Protein AF-A0A7S3CME5-F1 (afdb_monomer_lite)

Structure (mmCIF, N/CA/C/O backbone):
data_AF-A0A7S3CME5-F1
#
_entry.id   AF-A0A7S3CME5-F1
#
loop_
_atom_site.group_PDB
_atom_site.id
_atom_site.type_symbol
_atom_site.label_atom_id
_atom_site.label_alt_id
_atom_site.label_comp_id
_atom_site.label_asym_id
_atom_site.label_entity_id
_atom_site.label_seq_id
_atom_site.pdbx_PDB_ins_code
_atom_site.Cartn_x
_atom_site.Cartn_y
_atom_site.Cartn_z
_atom_site.occupancy
_atom_site.B_iso_or_equiv
_atom_site.auth_seq_id
_atom_site.auth_comp_id
_atom_site.auth_asym_id
_atom_site.auth_atom_id
_atom_site.pdbx_PDB_model_num
ATOM 1 N N . MET A 1 1 ? -21.985 -1.001 -4.110 1.00 50.69 1 MET A N 1
ATOM 2 C CA . MET A 1 1 ? -21.515 -0.178 -2.974 1.00 50.69 1 MET A CA 1
ATOM 3 C C . MET A 1 1 ? -21.018 -1.131 -1.905 1.00 50.69 1 MET A C 1
ATOM 5 O O . MET A 1 1 ? -21.756 -2.053 -1.591 1.00 50.69 1 MET A O 1
ATOM 9 N N . LEU A 1 2 ? -19.791 -0.950 -1.412 1.00 53.47 2 LEU A N 1
ATOM 10 C CA . LEU A 1 2 ? -19.238 -1.748 -0.312 1.00 53.47 2 LEU A CA 1
ATOM 11 C C . LEU A 1 2 ? -20.000 -1.435 0.983 1.00 53.47 2 LEU A C 1
ATOM 13 O O . LEU A 1 2 ? -20.212 -0.262 1.314 1.00 53.47 2 LEU A O 1
ATOM 17 N N . ASN A 1 3 ? -20.430 -2.468 1.701 1.00 62.75 3 ASN A N 1
ATOM 18 C CA . ASN A 1 3 ? -21.068 -2.332 3.000 1.00 62.75 3 ASN A CA 1
ATOM 19 C C . ASN A 1 3 ? -19.985 -2.304 4.086 1.00 62.75 3 ASN A C 1
ATOM 21 O O . ASN A 1 3 ? -19.498 -3.339 4.540 1.00 62.75 3 ASN A O 1
ATOM 25 N N . ARG A 1 4 ? -19.647 -1.086 4.526 1.00 59.88 4 ARG A N 1
ATOM 26 C CA . ARG A 1 4 ? -18.566 -0.760 5.480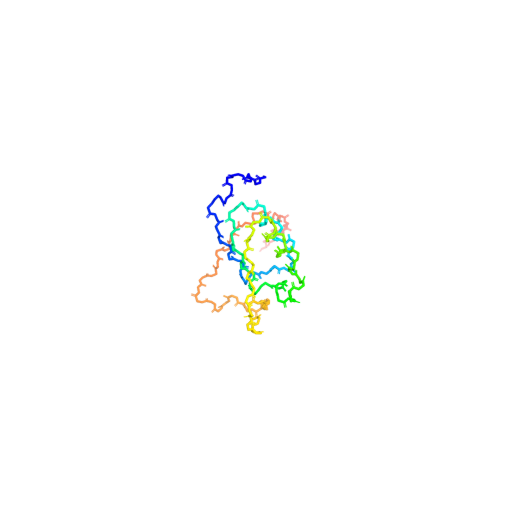 1.00 59.88 4 ARG A CA 1
ATOM 27 C C . ARG A 1 4 ? -18.571 -1.554 6.795 1.00 59.88 4 ARG A C 1
ATOM 29 O O . ARG A 1 4 ? -17.579 -1.526 7.513 1.00 59.88 4 ARG A O 1
ATOM 36 N N . ASN A 1 5 ? -19.689 -2.184 7.156 1.00 57.56 5 ASN A N 1
ATOM 37 C CA . ASN A 1 5 ? -19.837 -2.912 8.419 1.00 57.56 5 ASN A CA 1
ATOM 38 C C . ASN A 1 5 ? -19.663 -4.430 8.298 1.00 57.56 5 ASN A C 1
ATOM 40 O O . ASN A 1 5 ? -19.590 -5.091 9.329 1.00 57.56 5 ASN A O 1
ATOM 44 N N . VAL A 1 6 ? -19.638 -4.981 7.084 1.00 65.69 6 VAL A N 1
ATOM 45 C CA . VAL A 1 6 ? -19.623 -6.440 6.871 1.00 65.69 6 VAL A CA 1
ATOM 46 C C . VAL A 1 6 ? -18.461 -6.857 5.977 1.00 65.69 6 VAL A C 1
ATOM 48 O O . VAL A 1 6 ? -17.873 -7.919 6.182 1.00 65.69 6 VAL A O 1
ATOM 51 N N . ASP A 1 7 ? -18.090 -6.003 5.024 1.00 67.38 7 ASP A N 1
ATOM 52 C CA . ASP A 1 7 ? -17.022 -6.315 4.087 1.00 67.38 7 ASP A CA 1
ATOM 53 C C . ASP A 1 7 ? -15.674 -6.314 4.818 1.00 67.38 7 ASP A C 1
ATOM 55 O O . ASP A 1 7 ? -15.291 -5.335 5.460 1.00 67.38 7 ASP A O 1
ATOM 59 N N . PHE A 1 8 ? -14.963 -7.439 4.720 1.00 77.75 8 PHE A N 1
ATOM 60 C CA . PHE A 1 8 ? -13.626 -7.634 5.289 1.00 77.75 8 PHE A CA 1
ATOM 61 C C . PHE A 1 8 ? -13.552 -7.509 6.821 1.00 77.75 8 PHE A C 1
ATOM 63 O O . PHE A 1 8 ? -12.522 -7.118 7.365 1.00 77.75 8 PHE A O 1
ATOM 70 N N . ALA A 1 9 ? -14.614 -7.907 7.535 1.00 78.75 9 ALA A N 1
ATOM 71 C CA . ALA A 1 9 ? -14.696 -7.854 9.003 1.00 78.75 9 ALA A CA 1
ATOM 72 C C . ALA A 1 9 ? -13.553 -8.580 9.752 1.00 78.75 9 ALA A C 1
ATOM 74 O O . ALA A 1 9 ? -13.327 -8.335 10.932 1.00 78.75 9 ALA A O 1
ATOM 75 N N . GLN A 1 10 ? -12.846 -9.491 9.082 1.00 84.94 10 GLN A N 1
ATOM 76 C CA . GLN A 1 10 ? -11.738 -10.267 9.648 1.00 84.94 10 GLN A CA 1
ATOM 77 C C . GLN A 1 10 ? -10.394 -9.991 8.962 1.00 84.94 10 GLN A C 1
ATOM 79 O O . GLN A 1 10 ? -9.400 -10.626 9.304 1.00 84.94 10 GLN A O 1
ATOM 84 N N . LEU A 1 11 ? -10.345 -9.083 7.983 1.00 87.88 11 LEU A N 1
ATOM 85 C CA . LEU A 1 11 ? -9.116 -8.807 7.247 1.00 87.88 11 LEU A CA 1
ATOM 86 C C . LEU A 1 11 ? -8.200 -7.936 8.105 1.00 87.88 11 LEU A C 1
ATOM 88 O O . LEU A 1 11 ? -8.483 -6.759 8.301 1.00 87.88 11 LEU A O 1
ATOM 92 N N . GLN A 1 12 ? -7.125 -8.534 8.611 1.00 90.56 12 GLN A N 1
ATOM 93 C CA . GLN A 1 12 ? -6.139 -7.865 9.464 1.00 90.56 12 GLN A CA 1
ATOM 94 C C . GLN A 1 12 ? -4.891 -7.432 8.701 1.00 90.56 12 GLN A C 1
ATOM 96 O O . GLN A 1 12 ? -4.286 -6.414 9.025 1.00 90.56 12 GLN A O 1
ATOM 101 N N . GLU A 1 13 ? -4.524 -8.188 7.676 1.00 92.88 13 GLU A N 1
ATOM 102 C CA . GLU A 1 13 ? -3.320 -7.978 6.890 1.00 92.88 13 GLU A CA 1
ATOM 103 C C . GLU A 1 13 ? -3.692 -7.970 5.415 1.00 92.88 13 GLU A C 1
ATOM 105 O O . GLU A 1 13 ? -4.478 -8.803 4.951 1.00 92.88 13 GLU A O 1
ATOM 110 N N . LEU A 1 14 ? -3.141 -7.004 4.690 1.00 92.50 14 LEU A N 1
ATOM 111 C CA . LEU A 1 14 ? -3.275 -6.905 3.252 1.00 92.50 14 LEU A CA 1
ATOM 112 C C . LEU A 1 14 ? -1.884 -6.804 2.635 1.00 92.50 14 LEU A C 1
ATOM 114 O O . LEU A 1 14 ? -1.233 -5.763 2.696 1.00 92.50 14 LEU A O 1
ATOM 118 N N . ASP A 1 15 ? -1.450 -7.895 2.016 1.00 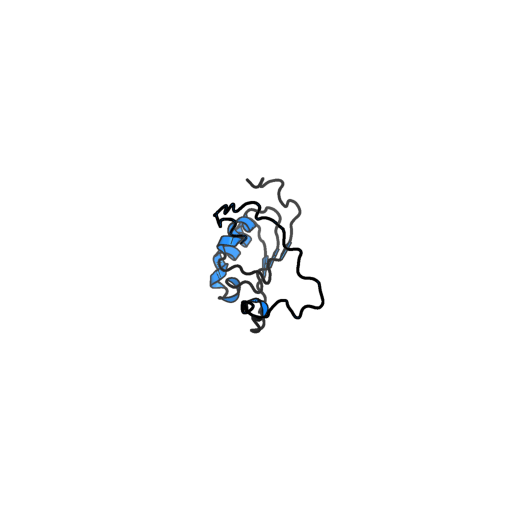94.00 15 ASP A N 1
ATOM 119 C CA . ASP A 1 15 ? -0.262 -7.891 1.179 1.00 94.00 15 ASP A CA 1
ATOM 120 C C . ASP A 1 15 ? -0.638 -7.434 -0.234 1.00 94.00 15 ASP A C 1
ATOM 122 O O . ASP A 1 15 ? -1.415 -8.082 -0.941 1.00 94.00 15 ASP A O 1
ATOM 126 N N . PHE A 1 16 ? -0.104 -6.283 -0.632 1.00 93.25 16 PHE A N 1
ATOM 127 C CA . PHE A 1 16 ? -0.292 -5.695 -1.949 1.00 93.25 16 PHE A CA 1
ATOM 128 C C . PHE A 1 16 ? 1.024 -5.581 -2.725 1.00 93.25 16 PHE A C 1
ATOM 130 O O . PHE A 1 16 ? 1.138 -4.767 -3.648 1.00 93.25 16 PHE A O 1
ATOM 137 N N . SER A 1 17 ? 2.013 -6.406 -2.385 1.00 92.81 17 SER A N 1
ATOM 138 C CA . SER A 1 17 ? 3.355 -6.363 -2.960 1.00 92.81 17 SER A CA 1
ATOM 139 C C . SER A 1 17 ? 3.407 -6.768 -4.437 1.00 92.81 17 SER A C 1
ATOM 141 O O . SER A 1 17 ? 2.590 -7.551 -4.917 1.00 92.81 17 SER A O 1
ATOM 143 N N . TYR A 1 18 ? 4.404 -6.251 -5.161 1.00 91.81 18 TYR A N 1
ATOM 144 C CA . TYR A 1 18 ? 4.733 -6.589 -6.553 1.00 91.81 18 TYR A CA 1
ATOM 145 C C . TYR A 1 18 ? 3.558 -6.469 -7.537 1.00 91.81 18 TYR A C 1
ATOM 147 O O . TYR A 1 18 ? 3.514 -7.145 -8.569 1.00 91.81 18 TYR A O 1
ATOM 155 N N . ASN A 1 19 ? 2.619 -5.569 -7.244 1.00 90.38 19 ASN A N 1
ATOM 156 C CA . ASN A 1 19 ? 1.573 -5.180 -8.176 1.00 90.38 19 ASN A CA 1
ATOM 157 C C . ASN A 1 19 ? 2.062 -4.059 -9.113 1.00 90.38 19 ASN A C 1
ATOM 159 O O . ASN A 1 19 ? 3.122 -3.459 -8.937 1.00 90.38 19 ASN A O 1
ATOM 163 N N . ILE A 1 20 ? 1.283 -3.778 -10.160 1.00 89.06 20 ILE A N 1
ATOM 164 C CA . ILE A 1 20 ? 1.602 -2.746 -11.163 1.00 89.06 20 ILE A CA 1
ATOM 165 C C . ILE A 1 20 ? 0.813 -1.467 -10.856 1.00 89.06 20 ILE A C 1
ATOM 167 O O . ILE A 1 20 ? 0.137 -0.900 -11.717 1.00 89.06 20 ILE A O 1
ATOM 171 N N . VAL A 1 21 ? 0.852 -1.030 -9.598 1.00 91.06 21 VAL A N 1
ATOM 172 C CA . VAL A 1 21 ? 0.139 0.172 -9.153 1.00 91.06 21 VAL A CA 1
ATOM 173 C C . VAL A 1 21 ? 1.038 1.389 -9.322 1.00 91.06 21 VAL A C 1
ATOM 175 O O . VAL A 1 21 ? 2.159 1.431 -8.820 1.00 91.06 21 VAL A O 1
ATOM 178 N N . GLN A 1 22 ? 0.554 2.374 -10.072 1.00 90.06 22 GLN A N 1
ATOM 179 C CA . GLN A 1 22 ? 1.326 3.572 -10.416 1.00 90.06 22 GLN A CA 1
ATOM 180 C C . GLN A 1 22 ? 1.083 4.739 -9.458 1.00 90.06 22 GLN A C 1
ATOM 182 O O . GLN A 1 22 ? 1.941 5.607 -9.345 1.00 90.06 22 GLN A O 1
ATOM 187 N N . GLU A 1 23 ? -0.054 4.730 -8.763 1.00 91.25 23 GLU A N 1
ATOM 188 C CA . GLU A 1 23 ? -0.570 5.847 -7.972 1.00 91.25 23 GLU A CA 1
ATOM 189 C C . GLU A 1 23 ? -1.128 5.334 -6.638 1.00 91.25 23 GLU A C 1
ATOM 191 O O . GLU A 1 23 ? -1.802 4.299 -6.595 1.00 91.25 23 GLU A O 1
ATOM 196 N N . GLN A 1 24 ? -0.869 6.059 -5.547 1.00 90.31 24 GLN A N 1
ATOM 197 C CA . GLN A 1 24 ? -1.372 5.715 -4.208 1.00 90.31 24 GLN A CA 1
ATOM 198 C C . GLN A 1 24 ? -2.907 5.801 -4.131 1.00 90.31 24 GLN A C 1
ATOM 200 O O . GLN A 1 24 ? -3.536 5.127 -3.314 1.00 90.31 24 GLN A O 1
ATOM 205 N N . GLU A 1 25 ? -3.524 6.600 -5.003 1.00 90.81 25 GLU A N 1
ATOM 206 C CA . GLU A 1 25 ? -4.961 6.837 -5.090 1.00 90.81 25 GLU A CA 1
ATOM 207 C C . GLU A 1 25 ? -5.713 5.543 -5.391 1.00 90.81 25 GLU A C 1
ATOM 209 O O . GLU A 1 25 ? -6.860 5.408 -4.985 1.00 90.81 25 GLU A O 1
ATOM 214 N N . ALA A 1 26 ? -5.070 4.547 -6.008 1.00 89.50 26 ALA A N 1
ATOM 215 C CA . ALA A 1 26 ? -5.650 3.218 -6.193 1.00 89.50 26 ALA A CA 1
ATOM 216 C C . ALA A 1 26 ? -5.983 2.516 -4.858 1.00 89.50 26 ALA A C 1
ATOM 218 O O . ALA A 1 26 ? -6.858 1.650 -4.815 1.00 89.50 26 ALA A O 1
ATOM 219 N N . LEU A 1 27 ? -5.324 2.912 -3.764 1.00 90.12 27 LEU A N 1
ATOM 220 C CA . LEU A 1 27 ? -5.443 2.325 -2.428 1.00 90.12 27 LEU A CA 1
ATOM 221 C C . LEU A 1 27 ? -6.306 3.158 -1.465 1.00 90.12 27 LEU A C 1
ATOM 223 O O . LEU A 1 27 ? -6.388 2.846 -0.277 1.00 90.12 27 LEU A O 1
ATOM 227 N N . TRP A 1 28 ? -7.013 4.178 -1.966 1.00 88.38 28 TRP A N 1
ATOM 228 C CA . TRP A 1 28 ? -7.849 5.091 -1.166 1.00 88.38 28 TRP A CA 1
ATOM 229 C C . TRP A 1 28 ? -8.937 4.403 -0.320 1.00 88.38 28 TRP A C 1
ATOM 231 O O . TRP A 1 28 ? -9.462 4.980 0.637 1.00 88.38 28 TRP A O 1
ATOM 241 N N . PHE A 1 29 ? -9.321 3.178 -0.684 1.00 86.31 29 PHE A N 1
ATOM 242 C CA . PHE A 1 29 ? -10.350 2.418 0.015 1.00 86.31 29 PHE A CA 1
ATOM 243 C C . PHE A 1 29 ? -9.821 1.679 1.251 1.00 86.31 29 PHE A C 1
ATOM 245 O O . PHE A 1 29 ? -10.616 1.361 2.133 1.00 86.31 29 PHE A O 1
ATOM 252 N N . ILE A 1 30 ? -8.510 1.428 1.356 1.00 88.25 30 ILE A N 1
ATOM 253 C CA . ILE A 1 30 ? -7.937 0.647 2.465 1.00 88.25 30 ILE A CA 1
ATOM 254 C C . ILE A 1 30 ? -8.165 1.332 3.821 1.00 88.25 30 ILE A C 1
ATOM 256 O O . ILE A 1 30 ? -8.664 0.658 4.724 1.00 88.25 30 ILE A O 1
ATOM 260 N N . PRO A 1 31 ? -7.955 2.657 3.981 1.00 86.62 31 PRO A N 1
ATOM 261 C CA . PRO A 1 31 ? -8.284 3.345 5.234 1.00 86.62 31 PRO A CA 1
ATOM 262 C C . PRO A 1 31 ? -9.764 3.256 5.649 1.00 86.62 31 PRO A C 1
ATOM 264 O O . PRO A 1 31 ? -10.104 3.580 6.781 1.00 86.62 31 PRO A O 1
ATOM 267 N N . GLN A 1 32 ? -10.667 2.844 4.751 1.00 84.88 32 GLN A N 1
ATOM 268 C CA . GLN A 1 32 ? -12.092 2.665 5.058 1.00 84.88 32 GLN A CA 1
ATOM 269 C C . GLN A 1 32 ? -12.429 1.258 5.572 1.00 84.88 32 GLN A C 1
ATOM 271 O O . GLN A 1 32 ? -13.568 1.020 5.980 1.00 84.88 32 GLN A O 1
ATOM 276 N N . THR A 1 33 ? -11.479 0.322 5.537 1.00 84.19 33 THR A N 1
ATOM 277 C CA . THR A 1 33 ? -11.651 -1.033 6.076 1.00 84.19 33 THR A CA 1
ATOM 278 C C . THR A 1 33 ? -11.428 -1.003 7.585 1.00 84.19 33 THR A C 1
ATOM 280 O O . THR A 1 33 ? -10.440 -0.459 8.043 1.00 84.19 33 THR A O 1
ATOM 283 N N . LYS A 1 34 ? -12.343 -1.542 8.397 1.00 79.62 34 LYS A N 1
ATOM 284 C CA . LYS A 1 34 ? -12.298 -1.340 9.862 1.00 79.62 34 LYS A CA 1
ATOM 285 C C . LYS A 1 34 ? -11.201 -2.110 10.603 1.00 79.62 34 LYS A C 1
ATOM 287 O O . LYS A 1 34 ? -10.935 -1.788 11.755 1.00 79.62 34 LYS A O 1
ATOM 292 N N . HIS A 1 35 ? -10.645 -3.153 9.993 1.00 85.31 35 HIS A N 1
ATOM 293 C CA . HIS A 1 35 ? -9.860 -4.161 10.711 1.00 85.31 35 HIS A CA 1
ATOM 294 C C . HIS A 1 35 ? -8.448 -4.366 10.169 1.00 85.31 35 HIS A C 1
ATOM 296 O O . HIS A 1 35 ? -7.706 -5.150 10.754 1.00 85.31 35 HIS A O 1
ATOM 302 N N . VAL A 1 36 ? -8.074 -3.678 9.086 1.00 89.75 36 VAL A N 1
ATOM 303 C CA . VAL A 1 36 ? -6.731 -3.803 8.518 1.00 89.75 36 VAL A CA 1
ATOM 304 C C . VAL A 1 36 ? -5.749 -3.089 9.434 1.00 89.75 36 VAL A C 1
ATOM 306 O O . VAL A 1 36 ? -5.827 -1.879 9.621 1.00 89.75 36 VAL A O 1
ATOM 309 N N . ASN A 1 37 ? -4.812 -3.858 9.970 1.00 91.44 37 ASN A N 1
ATOM 310 C CA . ASN A 1 37 ? -3.755 -3.404 10.864 1.00 91.44 37 ASN A CA 1
ATOM 311 C C . ASN A 1 37 ? -2.402 -3.323 10.145 1.00 91.44 37 ASN A C 1
ATOM 313 O O . ASN A 1 37 ? -1.487 -2.670 10.640 1.00 91.44 37 ASN A O 1
ATOM 317 N N . MET A 1 38 ? -2.257 -3.993 8.999 1.00 93.25 38 MET A N 1
ATOM 318 C CA . MET A 1 38 ? -1.014 -4.041 8.236 1.00 93.25 38 MET A CA 1
ATOM 319 C C . MET A 1 38 ? -1.287 -3.985 6.734 1.00 93.25 38 MET A C 1
ATOM 321 O O . MET A 1 38 ? -2.120 -4.733 6.219 1.00 93.25 38 MET A O 1
ATOM 325 N N . LEU A 1 39 ? -0.557 -3.112 6.040 1.00 94.88 39 LEU A N 1
ATOM 326 C CA . LEU A 1 39 ? -0.537 -3.016 4.584 1.00 94.88 39 LEU A CA 1
ATOM 327 C C . LEU A 1 39 ? 0.903 -3.125 4.078 1.00 94.88 39 LEU A C 1
ATOM 329 O O . LEU A 1 39 ? 1.762 -2.350 4.496 1.00 94.88 39 LEU A O 1
ATOM 333 N N . ILE A 1 40 ? 1.145 -4.035 3.138 1.00 95.38 40 ILE A N 1
ATOM 334 C CA . ILE A 1 40 ? 2.445 -4.202 2.477 1.00 95.38 40 ILE A CA 1
ATOM 335 C C . ILE A 1 40 ? 2.334 -3.693 1.038 1.00 95.38 40 ILE A C 1
ATOM 337 O O . ILE A 1 40 ? 1.460 -4.130 0.293 1.00 95.38 40 ILE A O 1
ATOM 341 N N . ILE A 1 41 ? 3.192 -2.749 0.641 1.00 95.31 41 ILE A N 1
ATOM 342 C CA . ILE A 1 41 ? 3.178 -2.125 -0.702 1.00 95.31 41 ILE A CA 1
ATOM 343 C C . ILE A 1 41 ? 4.475 -2.343 -1.489 1.00 95.31 41 ILE A C 1
ATOM 345 O O . ILE A 1 41 ? 4.656 -1.758 -2.562 1.00 95.31 41 ILE A O 1
ATOM 349 N N . THR A 1 42 ? 5.366 -3.186 -0.975 1.00 94.38 42 THR A N 1
ATOM 350 C CA . THR A 1 42 ? 6.695 -3.470 -1.523 1.00 94.38 42 THR A CA 1
ATOM 351 C C . THR A 1 42 ? 6.649 -3.776 -3.023 1.00 94.38 42 THR A C 1
ATOM 353 O O . THR A 1 42 ? 5.818 -4.547 -3.489 1.00 94.38 42 THR A O 1
ATOM 356 N N . GLY A 1 43 ? 7.544 -3.188 -3.818 1.00 90.94 43 GLY A N 1
ATOM 357 C CA . GLY A 1 43 ? 7.648 -3.507 -5.251 1.00 90.94 43 GLY A CA 1
ATOM 358 C C . GLY A 1 43 ? 6.545 -2.932 -6.146 1.00 90.94 43 GLY A C 1
ATOM 359 O O . GLY A 1 43 ? 6.484 -3.269 -7.326 1.00 90.94 43 GLY A O 1
ATOM 360 N N . ASN A 1 44 ? 5.687 -2.045 -5.640 1.00 92.44 44 ASN A N 1
ATOM 361 C CA . ASN A 1 44 ? 4.804 -1.271 -6.510 1.00 92.44 44 ASN A CA 1
ATOM 362 C C . ASN A 1 44 ? 5.541 -0.072 -7.126 1.00 92.44 44 ASN A C 1
ATOM 364 O O . ASN A 1 44 ? 6.272 0.616 -6.412 1.00 92.44 44 ASN A O 1
ATOM 368 N N . PRO A 1 45 ? 5.299 0.268 -8.407 1.00 91.69 45 PRO A N 1
ATOM 369 C CA . PRO A 1 45 ? 5.904 1.431 -9.053 1.00 91.69 45 PRO A CA 1
ATOM 370 C C . PRO A 1 45 ? 5.810 2.743 -8.262 1.00 91.69 45 PRO A C 1
ATOM 372 O O . PRO A 1 45 ? 6.779 3.498 -8.271 1.00 91.69 45 PRO A O 1
ATOM 375 N N . PHE A 1 46 ? 4.696 3.021 -7.571 1.00 92.88 46 PHE A N 1
ATOM 376 C CA . PHE A 1 46 ? 4.580 4.213 -6.712 1.00 92.88 46 PHE A CA 1
ATOM 377 C C . PHE A 1 46 ? 5.447 4.108 -5.448 1.00 92.88 46 PHE A C 1
ATOM 379 O O . PHE A 1 46 ? 6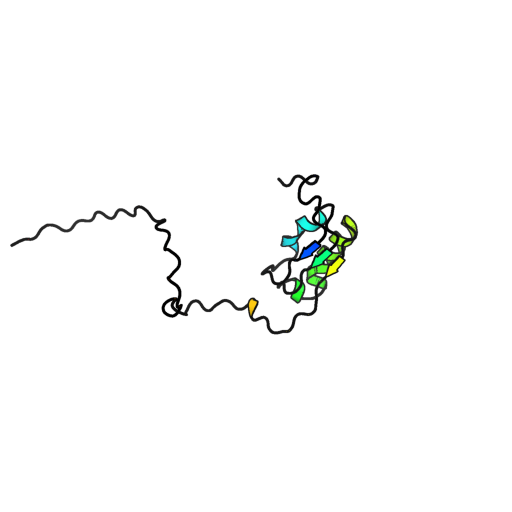.141 5.053 -5.091 1.00 92.88 46 PHE A O 1
ATOM 386 N N . ALA A 1 47 ? 5.470 2.938 -4.803 1.00 91.94 47 ALA A N 1
ATOM 387 C CA . ALA A 1 47 ? 6.231 2.689 -3.578 1.00 91.94 47 ALA A CA 1
ATOM 388 C C . ALA A 1 47 ? 7.752 2.775 -3.806 1.00 91.94 47 ALA A C 1
ATOM 390 O O . ALA A 1 47 ? 8.517 3.081 -2.892 1.00 91.94 47 ALA A O 1
ATOM 391 N N . MET A 1 48 ? 8.192 2.556 -5.048 1.00 89.62 48 MET A N 1
ATOM 392 C CA . MET A 1 48 ? 9.591 2.662 -5.468 1.00 89.62 48 MET A CA 1
ATOM 393 C C . MET A 1 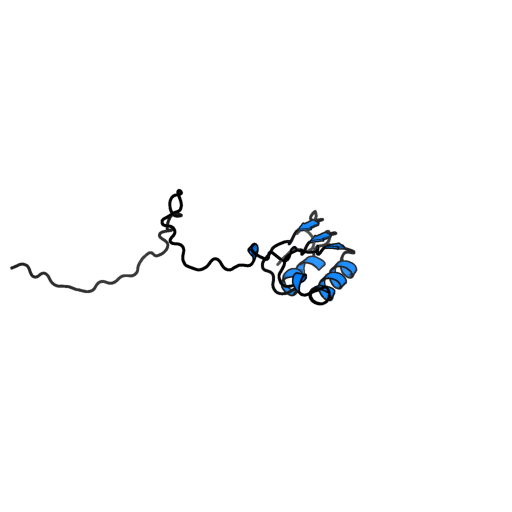48 ? 10.052 4.096 -5.771 1.00 89.62 48 MET A C 1
ATOM 395 O O . MET A 1 48 ? 11.244 4.305 -5.985 1.00 89.62 48 MET A O 1
ATOM 399 N N . GLN A 1 49 ? 9.147 5.079 -5.826 1.00 88.75 49 GLN A N 1
ATOM 400 C CA . GLN A 1 49 ? 9.498 6.487 -6.084 1.00 88.75 49 GLN A CA 1
ATOM 401 C C . GLN A 1 49 ? 10.015 7.212 -4.831 1.00 88.75 49 GLN A C 1
ATOM 403 O O . GLN A 1 49 ? 10.447 8.358 -4.917 1.00 88.75 49 GLN A O 1
ATOM 408 N N . GLY A 1 50 ? 10.008 6.536 -3.679 1.00 86.94 50 GLY A N 1
ATOM 409 C CA . GLY A 1 50 ? 10.433 7.070 -2.389 1.00 86.94 50 GLY A CA 1
ATOM 410 C C . GLY A 1 50 ? 9.261 7.306 -1.440 1.00 86.94 50 GLY A C 1
ATOM 411 O O . GLY A 1 50 ? 8.094 7.218 -1.821 1.00 86.94 50 GLY A O 1
ATOM 412 N N . LYS A 1 51 ? 9.581 7.613 -0.177 1.00 88.94 51 LYS A N 1
ATOM 413 C CA . LYS A 1 51 ? 8.586 7.733 0.901 1.00 88.94 51 LYS A CA 1
ATOM 414 C C . LYS A 1 51 ? 7.536 8.820 0.645 1.00 88.94 51 LYS A C 1
ATOM 416 O O . LYS A 1 51 ? 6.384 8.676 1.041 1.00 88.94 51 LYS A O 1
ATOM 421 N N . GLU A 1 52 ? 7.913 9.884 -0.058 1.00 91.38 52 GLU A N 1
ATOM 422 C CA . GLU A 1 52 ? 7.013 10.993 -0.391 1.00 91.38 52 GLU A CA 1
ATOM 423 C C . GLU A 1 52 ? 5.818 10.550 -1.248 1.00 91.38 52 GLU A C 1
ATOM 425 O O . GLU A 1 52 ? 4.718 11.071 -1.072 1.00 91.38 52 GLU A O 1
ATOM 430 N N . ALA A 1 53 ? 5.999 9.538 -2.106 1.00 90.50 53 ALA A N 1
ATOM 431 C CA . ALA A 1 53 ? 4.966 9.058 -3.023 1.00 90.50 53 ALA A CA 1
ATOM 432 C C . ALA A 1 53 ? 3.786 8.358 -2.324 1.00 90.50 53 ALA A C 1
ATOM 434 O O . ALA A 1 53 ? 2.723 8.208 -2.922 1.00 90.50 53 ALA A O 1
ATOM 435 N N . TYR A 1 54 ? 3.958 7.924 -1.071 1.00 93.50 54 TYR A N 1
ATOM 436 C CA . TYR A 1 54 ? 2.921 7.241 -0.288 1.00 93.50 54 TYR A CA 1
ATOM 437 C C . TYR A 1 54 ? 2.732 7.817 1.119 1.00 93.50 54 TYR A C 1
ATOM 439 O O . TYR A 1 54 ? 2.024 7.235 1.942 1.00 93.50 54 TYR A O 1
ATOM 447 N N . ALA A 1 55 ? 3.324 8.977 1.411 1.00 93.12 55 ALA A N 1
ATOM 448 C CA . ALA A 1 55 ? 3.237 9.612 2.725 1.00 93.12 55 ALA A CA 1
ATOM 449 C C . ALA A 1 55 ? 1.788 9.948 3.123 1.00 93.12 55 ALA A C 1
ATOM 451 O O . ALA A 1 55 ? 1.413 9.833 4.290 1.00 93.12 55 ALA A O 1
ATOM 452 N N . GLN A 1 56 ? 0.947 10.333 2.156 1.00 92.75 56 GLN A N 1
ATOM 453 C CA . GLN A 1 56 ? -0.469 10.608 2.419 1.00 92.75 56 GLN A CA 1
ATOM 454 C C . GLN A 1 56 ? -1.234 9.326 2.756 1.00 92.75 56 GLN A C 1
ATOM 456 O O . GLN A 1 56 ? -2.049 9.321 3.679 1.00 92.75 56 GLN A O 1
ATOM 461 N N . LEU A 1 57 ? -0.951 8.229 2.047 1.00 92.06 57 LEU A N 1
ATOM 462 C CA . LEU A 1 57 ? -1.515 6.917 2.353 1.00 92.06 57 LEU A CA 1
ATOM 463 C C . LEU A 1 57 ? -1.113 6.448 3.760 1.00 92.06 57 LEU A C 1
ATOM 465 O O . LEU A 1 57 ? -1.983 6.036 4.525 1.00 92.06 57 LEU A O 1
ATOM 469 N N . GLU A 1 58 ? 0.167 6.569 4.124 1.00 93.25 58 GLU A N 1
ATOM 470 C CA . GLU A 1 58 ? 0.683 6.236 5.463 1.00 93.25 58 GLU A CA 1
ATOM 471 C C . GLU A 1 58 ? -0.030 7.047 6.556 1.00 93.25 58 GLU A C 1
ATOM 473 O O . GLU A 1 58 ? -0.516 6.483 7.537 1.00 93.25 58 GLU A O 1
ATOM 478 N N . ALA A 1 59 ? -0.172 8.362 6.359 1.00 93.00 59 ALA A N 1
ATOM 479 C CA . ALA A 1 59 ? -0.869 9.234 7.301 1.00 93.00 59 ALA A CA 1
ATOM 480 C C . ALA A 1 59 ? -2.348 8.847 7.462 1.00 93.00 59 ALA A C 1
ATOM 482 O O . ALA A 1 59 ? -2.859 8.790 8.581 1.00 93.00 59 ALA A O 1
ATOM 483 N N . ASN A 1 60 ? -3.036 8.543 6.359 1.00 92.31 60 ASN A N 1
ATOM 484 C CA . ASN A 1 60 ? -4.442 8.141 6.387 1.00 92.31 60 ASN A CA 1
ATOM 485 C C . ASN A 1 60 ? -4.644 6.802 7.106 1.00 92.31 60 ASN A C 1
ATOM 487 O O . ASN A 1 60 ? -5.583 6.672 7.890 1.00 92.31 60 ASN A O 1
ATOM 491 N N . LEU A 1 61 ? -3.762 5.827 6.877 1.00 91.50 61 LEU A N 1
ATOM 492 C CA . LEU A 1 61 ? -3.809 4.521 7.540 1.00 91.50 61 LEU A CA 1
ATOM 493 C C . LEU A 1 61 ? -3.537 4.630 9.041 1.00 91.50 61 LEU A C 1
ATOM 495 O O . LEU A 1 61 ? -4.263 4.040 9.844 1.00 91.50 61 LEU A O 1
ATOM 499 N N . ASN A 1 62 ? -2.545 5.433 9.427 1.00 91.62 62 ASN A N 1
ATOM 500 C CA . ASN A 1 62 ? -2.219 5.643 10.831 1.00 91.62 62 ASN A CA 1
ATOM 501 C C . ASN A 1 62 ? -3.355 6.376 11.574 1.00 91.62 62 ASN A C 1
ATOM 503 O O . ASN A 1 62 ? -3.760 5.965 12.660 1.00 91.62 62 ASN A O 1
ATOM 507 N N . ASN A 1 63 ? -3.937 7.409 10.956 1.00 90.94 63 ASN A N 1
ATOM 508 C CA . ASN A 1 63 ? -5.024 8.187 11.557 1.00 90.94 63 ASN A CA 1
ATOM 509 C C . ASN A 1 63 ? -6.348 7.413 11.648 1.00 90.94 63 ASN A C 1
ATOM 511 O O . ASN A 1 63 ? -7.075 7.568 12.626 1.00 90.94 63 ASN A O 1
ATOM 515 N N . ALA A 1 64 ? -6.693 6.624 10.626 1.00 88.31 64 ALA A N 1
ATOM 516 C CA . ALA A 1 64 ? -7.980 5.932 10.573 1.00 88.31 64 ALA A CA 1
ATOM 517 C C . ALA A 1 64 ? -7.981 4.611 11.353 1.00 88.31 64 ALA A C 1
ATOM 519 O O . ALA A 1 64 ? -8.992 4.272 11.967 1.00 88.31 64 ALA A O 1
ATOM 520 N N . LEU A 1 65 ? -6.872 3.865 11.305 1.00 86.94 65 LEU A N 1
ATOM 521 C CA . LEU A 1 65 ? -6.810 2.467 11.747 1.00 86.94 65 LEU A CA 1
ATOM 522 C C . LEU A 1 65 ? -5.634 2.172 12.682 1.00 86.94 65 LEU A C 1
ATOM 524 O O . LEU A 1 65 ? -5.550 1.065 13.205 1.00 86.94 65 LEU A O 1
ATOM 528 N N . SER A 1 66 ? -4.714 3.126 12.880 1.00 89.38 66 SER A N 1
ATOM 529 C CA . SER A 1 66 ? -3.415 2.870 13.523 1.00 89.38 66 SER A CA 1
ATOM 530 C C . SER A 1 66 ? -2.666 1.699 12.871 1.00 89.38 66 SER A C 1
ATOM 532 O O . SER A 1 66 ? -1.972 0.934 13.539 1.00 89.38 66 SER A O 1
ATOM 534 N N . ALA A 1 67 ? -2.836 1.552 11.554 1.00 91.56 67 ALA A N 1
ATOM 535 C CA . ALA A 1 67 ? -2.255 0.469 10.778 1.00 91.56 67 ALA A CA 1
ATOM 536 C C . ALA A 1 67 ? -0.801 0.764 10.389 1.00 91.56 67 ALA A C 1
ATOM 538 O O . ALA A 1 67 ? -0.433 1.909 10.113 1.00 91.56 67 ALA A O 1
ATOM 539 N N . ALA A 1 68 ? 0.013 -0.286 10.316 1.00 93.00 68 ALA A N 1
ATOM 540 C CA . ALA A 1 68 ? 1.386 -0.220 9.839 1.00 93.00 68 ALA A CA 1
ATOM 541 C C . ALA A 1 68 ? 1.437 -0.314 8.307 1.00 93.00 68 ALA A C 1
ATOM 543 O O . ALA A 1 68 ? 0.808 -1.190 7.709 1.00 93.00 68 ALA A O 1
ATOM 544 N N . LEU A 1 69 ? 2.223 0.563 7.680 1.00 94.38 69 LEU A N 1
ATOM 545 C CA . LEU A 1 69 ? 2.548 0.500 6.258 1.00 94.38 69 LEU A CA 1
ATOM 546 C C . LEU A 1 69 ? 3.985 0.003 6.088 1.00 94.38 69 LEU A C 1
ATOM 548 O O . LEU A 1 69 ? 4.915 0.617 6.610 1.00 94.38 69 LEU A O 1
ATOM 552 N N . ILE A 1 70 ? 4.160 -1.083 5.341 1.00 94.38 70 ILE A N 1
ATOM 553 C CA . ILE A 1 70 ? 5.460 -1.699 5.080 1.00 94.38 70 ILE A CA 1
ATOM 554 C C . ILE A 1 70 ? 5.811 -1.520 3.603 1.00 94.38 70 ILE A C 1
ATOM 556 O O . ILE A 1 70 ? 5.037 -1.867 2.708 1.00 94.38 70 ILE A O 1
ATOM 560 N N . ASN A 1 71 ? 6.995 -0.968 3.363 1.00 94.00 71 ASN A N 1
ATOM 561 C CA . ASN A 1 71 ? 7.622 -0.884 2.053 1.00 94.00 71 ASN A CA 1
ATOM 562 C C . ASN A 1 71 ? 9.085 -1.288 2.215 1.00 94.00 71 ASN A C 1
ATOM 564 O O . ASN A 1 71 ? 9.906 -0.474 2.643 1.00 94.00 71 ASN A O 1
ATOM 568 N N . ASP A 1 72 ? 9.380 -2.550 1.928 1.00 91.44 72 ASP A N 1
ATOM 569 C CA . ASP A 1 72 ? 10.737 -3.072 2.035 1.00 91.44 72 ASP A CA 1
ATOM 570 C C . ASP A 1 72 ? 11.594 -2.614 0.854 1.00 91.44 72 ASP A C 1
ATOM 572 O O . ASP A 1 72 ? 11.102 -2.358 -0.251 1.00 91.44 72 ASP A O 1
ATOM 576 N N . GLU A 1 73 ? 12.905 -2.538 1.080 1.00 83.81 73 GLU A N 1
ATOM 577 C CA . GLU A 1 73 ? 13.853 -2.258 0.009 1.00 83.81 73 GLU A CA 1
ATOM 578 C C . GLU A 1 73 ? 13.829 -3.388 -1.023 1.00 83.81 73 GLU A C 1
ATOM 580 O O . GLU A 1 73 ? 14.036 -4.566 -0.724 1.00 83.81 73 GLU A O 1
ATOM 585 N N . VAL A 1 74 ? 13.562 -3.016 -2.271 1.00 82.38 74 VAL A N 1
ATOM 586 C CA . VAL A 1 74 ? 13.516 -3.948 -3.394 1.00 82.38 74 VAL A CA 1
ATOM 587 C C . VAL A 1 74 ? 14.875 -3.929 -4.077 1.00 82.38 74 VAL A C 1
ATOM 589 O O . VAL A 1 74 ? 15.382 -2.858 -4.406 1.00 82.38 74 VAL A O 1
ATOM 592 N N . ASN A 1 75 ? 15.440 -5.105 -4.358 1.00 74.50 75 ASN A N 1
ATOM 593 C CA . ASN A 1 75 ? 16.603 -5.198 -5.240 1.00 74.50 75 ASN A CA 1
ATOM 594 C C . ASN A 1 75 ? 16.285 -4.549 -6.599 1.00 74.50 75 ASN A C 1
ATOM 596 O O . ASN A 1 75 ? 15.189 -4.718 -7.139 1.00 74.50 75 ASN A O 1
ATOM 600 N N . ASP A 1 76 ? 17.263 -3.858 -7.189 1.00 68.00 76 ASP A N 1
ATOM 601 C CA . ASP A 1 76 ? 17.120 -3.115 -8.454 1.00 68.00 76 ASP A CA 1
ATOM 602 C C . ASP A 1 76 ? 16.741 -3.980 -9.676 1.00 68.00 76 ASP A C 1
ATOM 604 O O . ASP A 1 76 ? 16.454 -3.465 -10.763 1.00 68.00 76 ASP A O 1
ATOM 608 N N . ASP A 1 77 ? 16.673 -5.301 -9.508 1.00 70.12 77 ASP A N 1
ATOM 609 C CA . ASP A 1 77 ? 16.201 -6.254 -10.504 1.00 70.12 77 ASP A CA 1
ATOM 610 C C . ASP A 1 77 ? 14.675 -6.177 -10.701 1.00 70.12 77 ASP A C 1
ATOM 612 O O . ASP A 1 77 ? 13.896 -7.066 -10.354 1.00 70.12 77 ASP A O 1
ATOM 616 N N . LYS A 1 78 ? 14.235 -5.114 -11.384 1.00 78.44 78 LYS A N 1
ATOM 617 C CA . LYS A 1 78 ? 12.843 -4.844 -11.804 1.00 78.44 78 LYS A CA 1
ATOM 618 C C . LYS A 1 78 ? 12.369 -5.751 -12.948 1.00 78.44 78 LYS A C 1
ATOM 620 O O . LYS A 1 78 ? 11.639 -5.319 -13.843 1.00 78.44 78 LYS A O 1
ATOM 625 N N . GLN A 1 79 ? 12.816 -7.007 -12.980 1.00 79.88 79 GLN A N 1
ATOM 626 C CA . GLN A 1 79 ? 12.529 -7.942 -14.074 1.00 79.88 79 GLN A CA 1
ATOM 627 C C . GLN A 1 79 ? 11.024 -8.198 -14.230 1.00 79.88 79 GLN A C 1
ATOM 629 O O . GLN A 1 79 ? 10.542 -8.306 -15.355 1.00 79.88 79 GLN A O 1
ATOM 634 N N . TYR A 1 80 ? 10.284 -8.196 -13.120 1.00 80.25 80 TYR A N 1
ATOM 635 C CA . TYR A 1 80 ? 8.829 -8.365 -13.087 1.00 80.25 80 TYR A CA 1
ATOM 636 C C . TYR A 1 80 ? 8.053 -7.196 -13.723 1.00 80.25 80 TYR A C 1
ATOM 638 O O . TYR A 1 80 ? 6.926 -7.387 -14.169 1.00 80.25 80 TYR A O 1
ATOM 646 N N . LEU A 1 81 ? 8.658 -6.006 -13.839 1.00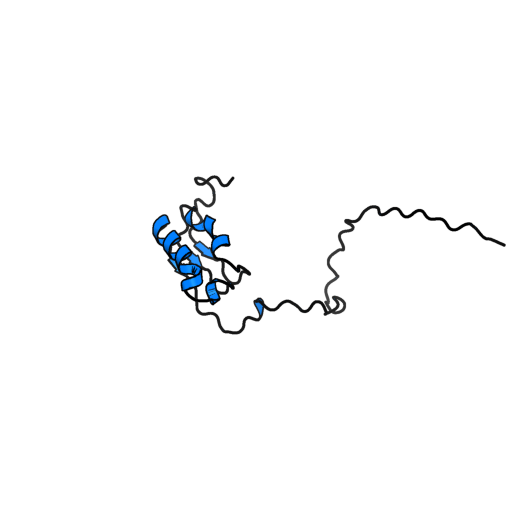 79.31 81 LEU A N 1
ATOM 647 C CA . LEU A 1 81 ? 8.055 -4.842 -14.507 1.00 79.31 81 LEU A CA 1
ATOM 648 C C . LEU A 1 81 ? 8.342 -4.802 -16.016 1.00 79.31 81 LEU A C 1
ATOM 650 O O . LEU A 1 81 ? 7.822 -3.936 -16.729 1.00 79.31 81 LEU A O 1
ATOM 654 N N . ARG A 1 82 ? 9.185 -5.704 -16.539 1.00 79.19 82 ARG A N 1
ATOM 655 C CA . ARG A 1 82 ? 9.529 -5.708 -17.965 1.00 79.19 82 ARG A CA 1
ATOM 656 C C . ARG A 1 82 ? 8.322 -6.153 -18.783 1.00 79.19 82 ARG A C 1
ATOM 658 O O . ARG A 1 82 ? 7.844 -7.277 -18.658 1.00 79.19 82 ARG A O 1
ATOM 665 N N . LYS A 1 83 ? 7.877 -5.286 -19.696 1.00 70.75 83 LYS A N 1
ATOM 666 C CA . LYS A 1 83 ? 6.914 -5.664 -20.735 1.00 70.75 83 LYS A CA 1
ATOM 667 C C . LYS A 1 83 ? 7.499 -6.839 -21.514 1.00 70.75 83 LYS A C 1
ATOM 669 O O . LYS A 1 83 ? 8.574 -6.706 -22.102 1.00 70.75 83 LYS A O 1
ATOM 674 N N . ILE A 1 84 ? 6.800 -7.973 -21.521 1.00 71.25 84 ILE A N 1
ATOM 675 C CA . ILE A 1 84 ? 7.165 -9.102 -22.376 1.00 71.25 84 ILE A CA 1
ATOM 676 C C . ILE A 1 84 ? 7.165 -8.561 -23.811 1.00 71.25 84 ILE A C 1
ATOM 678 O O . ILE A 1 84 ? 6.134 -8.047 -24.257 1.00 71.25 84 ILE A O 1
ATOM 682 N N . PRO A 1 85 ? 8.302 -8.595 -24.529 1.00 72.19 85 PRO A N 1
ATOM 683 C CA . PRO A 1 85 ? 8.333 -8.118 -25.899 1.00 72.19 85 PRO A CA 1
ATOM 684 C C . PRO A 1 85 ? 7.286 -8.907 -26.699 1.00 72.19 85 PRO A C 1
ATOM 686 O O . PRO A 1 85 ? 7.237 -10.132 -26.565 1.00 72.19 85 PRO A O 1
ATOM 689 N N . PRO A 1 86 ? 6.458 -8.255 -27.538 1.00 64.50 86 PRO A N 1
ATOM 690 C CA . PRO A 1 86 ? 5.331 -8.884 -28.239 1.00 64.50 86 PRO A CA 1
ATOM 691 C C . PRO A 1 86 ? 5.743 -9.888 -29.337 1.00 64.50 86 PRO A C 1
ATOM 693 O O . PRO A 1 86 ? 5.018 -10.091 -30.307 1.00 64.50 86 PRO A O 1
ATOM 696 N N . LYS A 1 87 ? 6.921 -10.513 -29.227 1.00 63.12 87 LYS A N 1
ATOM 697 C CA . LYS A 1 87 ? 7.457 -11.491 -30.175 1.00 63.12 87 LYS A CA 1
ATOM 698 C C . LYS A 1 87 ? 8.317 -12.539 -29.472 1.00 63.12 87 LYS A C 1
ATOM 700 O O . LYS A 1 87 ? 9.542 -12.487 -29.508 1.00 63.12 87 LYS A O 1
ATOM 705 N N . LYS A 1 88 ? 7.664 -13.555 -28.923 1.00 53.66 88 LYS A N 1
ATOM 706 C CA . LYS A 1 88 ? 8.094 -14.941 -29.129 1.00 53.66 88 LYS A CA 1
ATOM 707 C C . LYS A 1 88 ? 6.838 -15.689 -29.530 1.00 53.66 88 LYS A C 1
ATOM 709 O O . LYS A 1 88 ? 5.868 -15.694 -28.779 1.00 53.66 88 LYS A O 1
ATOM 714 N N . SER A 1 89 ? 6.809 -16.196 -30.760 1.00 57.25 89 SER A N 1
ATOM 715 C CA . SER A 1 89 ? 5.710 -17.029 -31.225 1.00 57.25 89 SER A CA 1
ATOM 716 C C . SER A 1 89 ? 5.442 -18.103 -30.174 1.00 57.25 89 SER A C 1
ATOM 718 O O . SER A 1 89 ? 6.365 -18.762 -29.697 1.00 57.25 89 SER A O 1
ATOM 720 N N . TYR A 1 90 ? 4.173 -18.313 -29.834 1.00 55.62 90 TYR A N 1
ATOM 721 C CA . TYR A 1 90 ? 3.734 -19.414 -28.972 1.00 55.62 90 TYR A CA 1
ATOM 722 C C . TYR A 1 90 ? 4.038 -20.806 -29.575 1.00 55.62 90 TYR A C 1
ATOM 724 O O . TYR A 1 90 ? 3.615 -21.820 -29.040 1.00 55.62 90 TYR A O 1
ATOM 732 N N . SER A 1 91 ? 4.786 -20.874 -30.684 1.00 57.81 91 SER A N 1
ATOM 733 C CA . SER A 1 91 ? 5.160 -22.089 -31.405 1.00 57.81 91 SER A CA 1
ATOM 734 C C . SER A 1 91 ? 6.132 -22.999 -30.652 1.00 57.81 91 SER A C 1
ATOM 736 O O . SER A 1 91 ? 6.307 -24.133 -31.076 1.00 57.81 91 SER A O 1
ATOM 738 N N . ASN A 1 92 ? 6.768 -22.528 -29.572 1.00 58.12 92 ASN A N 1
ATOM 739 C CA . ASN A 1 92 ? 7.791 -23.292 -28.843 1.00 58.12 92 ASN A CA 1
ATOM 740 C C . ASN A 1 92 ? 7.384 -23.673 -27.410 1.00 58.12 92 ASN A C 1
ATOM 742 O O . ASN A 1 92 ? 8.228 -24.144 -26.649 1.00 58.12 92 ASN A O 1
ATOM 746 N N . PHE A 1 93 ? 6.124 -23.474 -27.012 1.00 55.09 93 PHE A N 1
ATOM 747 C CA . PHE A 1 93 ? 5.657 -23.995 -25.727 1.00 55.09 93 PHE A CA 1
ATOM 748 C C . PHE A 1 93 ? 5.274 -25.478 -25.877 1.00 55.09 93 PHE A C 1
ATOM 750 O O . PHE A 1 93 ? 4.529 -25.812 -26.795 1.00 55.09 93 PHE A O 1
ATOM 757 N N . PRO A 1 94 ? 5.734 -26.375 -24.982 1.00 66.88 94 PRO A N 1
ATOM 758 C CA . PRO A 1 94 ? 5.407 -27.806 -25.026 1.00 66.88 94 PRO A CA 1
ATOM 759 C C . PRO A 1 94 ? 3.961 -28.109 -24.592 1.00 66.88 94 PRO A C 1
ATOM 761 O O . PRO A 1 94 ? 3.580 -29.270 -24.464 1.00 66.88 94 PRO A O 1
ATOM 764 N N . TYR A 1 95 ? 3.157 -27.074 -24.350 1.00 58.47 95 TYR A N 1
ATOM 765 C CA . TYR A 1 95 ? 1.773 -27.179 -23.915 1.00 58.47 95 TYR A CA 1
ATOM 766 C C . TYR A 1 95 ? 0.861 -26.662 -25.027 1.00 58.47 95 TYR A C 1
ATOM 768 O O . TYR A 1 95 ? 1.201 -25.673 -25.684 1.00 58.47 95 TYR A O 1
ATOM 776 N N . PRO A 1 96 ? -0.296 -27.301 -25.248 1.00 59.25 96 PRO A N 1
ATOM 777 C CA . PRO A 1 96 ? -1.225 -26.884 -26.284 1.00 59.25 96 PRO A CA 1
ATOM 778 C C . PRO A 1 96 ? -1.652 -25.427 -26.066 1.00 59.25 96 PRO A C 1
ATOM 780 O O . PRO A 1 96 ? -1.947 -25.016 -24.943 1.00 59.25 96 PRO A O 1
ATOM 783 N N . ASN A 1 97 ? -1.668 -24.650 -27.157 1.00 58.44 97 ASN A N 1
ATOM 784 C CA . ASN A 1 97 ? -2.173 -23.276 -27.179 1.00 58.44 97 ASN A CA 1
ATOM 785 C C . ASN A 1 97 ? -3.502 -23.187 -26.407 1.00 58.44 97 ASN A C 1
ATOM 787 O O . ASN A 1 97 ? -4.373 -24.030 -26.651 1.00 58.44 97 ASN A O 1
ATOM 791 N N . PRO A 1 98 ? -3.697 -22.179 -25.532 1.00 59.69 98 PRO A N 1
ATOM 792 C CA . PRO A 1 98 ? -4.968 -21.996 -24.845 1.00 59.69 98 PRO A CA 1
ATOM 793 C C . PRO A 1 98 ? -6.102 -21.972 -25.872 1.00 59.69 98 PRO A C 1
ATOM 795 O O . PRO A 1 98 ? -5.988 -21.331 -26.921 1.00 59.69 98 PRO A O 1
ATOM 798 N N . ILE A 1 99 ? -7.157 -22.740 -25.582 1.00 61.06 99 ILE A N 1
ATOM 799 C CA . ILE A 1 99 ? -8.308 -22.958 -26.461 1.00 61.06 99 ILE A CA 1
ATOM 800 C C . ILE A 1 99 ? -8.781 -21.591 -26.944 1.00 61.06 99 ILE A C 1
ATOM 802 O O . ILE A 1 99 ? -9.220 -20.763 -26.145 1.00 61.06 99 ILE A O 1
ATOM 806 N N . LYS A 1 100 ? -8.653 -21.339 -28.252 1.00 57.75 100 LYS A N 1
ATOM 807 C CA . LYS A 1 100 ? -9.237 -20.158 -28.881 1.00 57.75 100 LYS A CA 1
ATOM 808 C C . LYS A 1 100 ? -10.734 -20.244 -28.616 1.00 57.75 100 LYS A C 1
ATOM 810 O O . LYS A 1 100 ? -11.424 -21.029 -29.262 1.00 57.75 100 LYS A O 1
ATOM 815 N N . LEU A 1 101 ? -11.217 -19.485 -27.636 1.00 51.94 101 LEU A N 1
ATOM 816 C CA . LEU A 1 101 ? -12.639 -19.261 -27.453 1.00 51.94 101 LEU A CA 1
ATOM 817 C C . LEU A 1 101 ? -13.138 -18.737 -28.798 1.00 51.94 101 LEU A C 1
ATOM 819 O O . LEU A 1 101 ? -12.721 -17.672 -29.252 1.00 51.94 101 LEU A O 1
ATOM 823 N N . LEU A 1 102 ? -13.963 -19.536 -29.471 1.00 49.94 102 LEU A N 1
ATOM 824 C CA . LEU A 1 102 ? -14.695 -19.171 -30.679 1.00 49.94 102 LEU A CA 1
ATOM 825 C C . LEU A 1 102 ? -15.757 -18.125 -30.303 1.00 49.94 102 LEU A C 1
ATOM 827 O O . LEU A 1 102 ? -16.948 -18.342 -30.462 1.00 49.94 102 LEU A O 1
ATOM 831 N N . SER A 1 103 ? -15.339 -16.991 -29.749 1.00 53.09 103 SER A N 1
ATOM 832 C CA . SER A 1 103 ? -16.195 -15.859 -29.413 1.00 53.09 103 SER A CA 1
ATOM 833 C C . SER A 1 103 ? -16.043 -14.766 -30.465 1.00 53.09 103 SER A C 1
ATOM 835 O O . SER A 1 103 ? -15.779 -13.611 -30.159 1.00 53.09 103 SER A O 1
ATOM 837 N N . ARG A 1 104 ? -16.216 -15.144 -31.734 1.00 47.59 104 ARG A N 1
ATOM 838 C CA . ARG A 1 104 ? -16.657 -14.247 -32.810 1.00 47.59 104 ARG A CA 1
ATOM 839 C C . ARG A 1 104 ? -17.487 -15.060 -33.793 1.00 47.59 104 ARG A C 1
ATOM 841 O O . ARG A 1 104 ? -17.051 -15.428 -34.878 1.00 47.59 104 ARG A O 1
ATOM 848 N N . GLU A 1 105 ? -18.701 -15.373 -33.359 1.00 47.56 105 GLU A N 1
ATOM 849 C CA . GLU A 1 105 ? -19.802 -15.615 -34.278 1.00 47.56 105 GLU A CA 1
ATOM 850 C C . GLU A 1 105 ? -19.886 -14.477 -35.315 1.00 47.56 105 GLU A C 1
ATOM 852 O O . GLU A 1 105 ? -19.706 -13.306 -34.982 1.00 47.56 105 GLU A O 1
ATOM 857 N N . LYS A 1 106 ? -20.236 -14.846 -36.552 1.00 47.91 106 LYS A N 1
ATOM 858 C CA . LYS A 1 106 ? -20.923 -14.004 -37.545 1.00 47.91 106 LYS A CA 1
ATOM 859 C C . LYS A 1 106 ? -20.240 -12.678 -37.915 1.00 47.91 106 LYS A C 1
ATOM 861 O O . LYS A 1 106 ? -20.699 -11.603 -37.543 1.00 47.91 106 LYS A O 1
ATOM 866 N N . GLN A 1 107 ? -19.276 -12.736 -38.827 1.00 44.72 107 GLN A N 1
ATOM 867 C CA . GLN A 1 107 ? -19.227 -11.726 -39.889 1.00 44.72 107 GLN A CA 1
ATOM 868 C C . GLN A 1 107 ? -19.625 -12.404 -41.196 1.00 44.72 107 GLN A C 1
ATOM 870 O O . GLN A 1 107 ? -18.885 -13.189 -41.776 1.00 44.72 107 GLN A O 1
ATOM 875 N N . GLN A 1 108 ? -20.881 -12.163 -41.570 1.00 49.56 108 GLN A N 1
ATOM 876 C CA . GLN A 1 108 ? -21.422 -12.421 -42.892 1.00 49.56 108 GLN A CA 1
ATOM 877 C C . GLN A 1 108 ? -20.601 -11.635 -43.920 1.00 49.56 108 GLN A C 1
ATOM 879 O O . GLN A 1 108 ? -20.616 -10.409 -43.886 1.00 49.56 108 GLN A O 1
ATOM 884 N N . GLU A 1 109 ? -19.974 -12.317 -44.871 1.00 44.06 109 GLU A N 1
ATOM 885 C CA . GLU A 1 109 ? -19.715 -11.746 -46.193 1.00 44.06 109 GLU A CA 1
ATOM 886 C C . GLU A 1 109 ? -20.191 -12.744 -47.248 1.00 44.06 109 GLU A C 1
ATOM 888 O O . GLU A 1 109 ? -19.486 -13.652 -47.674 1.00 44.06 109 GLU A O 1
ATOM 893 N N . ILE A 1 110 ? -21.455 -12.580 -47.639 1.00 47.66 110 ILE A N 1
ATOM 894 C CA . ILE A 1 110 ? -21.972 -13.082 -48.908 1.00 47.66 110 ILE A CA 1
ATOM 895 C C . ILE A 1 110 ? -21.575 -12.047 -49.965 1.00 47.66 110 ILE A C 1
ATOM 897 O O . ILE A 1 110 ? -22.202 -10.993 -50.050 1.00 47.66 110 ILE A O 1
ATOM 901 N N . LYS A 1 111 ? -20.545 -12.346 -50.758 1.00 39.91 111 LYS A N 1
ATOM 902 C CA . LYS A 1 111 ? -20.270 -11.797 -52.101 1.00 39.91 111 LYS A CA 1
ATOM 903 C C . LYS A 1 111 ? -19.510 -12.918 -52.823 1.00 39.91 111 LYS A C 1
ATOM 905 O O . LYS A 1 111 ? -18.407 -13.239 -52.425 1.00 39.91 111 LYS A O 1
ATOM 910 N N . GLY A 1 112 ? -20.102 -13.701 -53.716 1.00 46.75 112 GLY A N 1
ATOM 911 C CA . GLY A 1 112 ? -20.706 -13.254 -54.962 1.00 46.75 112 GLY A CA 1
ATOM 912 C C . GLY A 1 112 ? -19.718 -13.533 -56.095 1.00 46.75 112 GLY A C 1
ATOM 913 O O . GLY A 1 112 ? -19.226 -12.589 -56.693 1.00 46.75 112 GLY A O 1
ATOM 914 N N . GLU A 1 113 ? -19.411 -14.805 -56.364 1.00 40.38 113 GLU A N 1
ATOM 915 C CA . GLU A 1 113 ? -18.685 -15.213 -57.570 1.00 40.38 113 GLU A CA 1
ATOM 916 C C . GLU A 1 113 ? -19.457 -16.337 -58.259 1.00 40.38 113 GLU A C 1
ATOM 918 O O . GLU A 1 113 ? -19.802 -17.361 -57.670 1.00 40.38 113 GLU A O 1
ATOM 923 N N . TYR A 1 114 ? -19.831 -16.038 -59.497 1.00 46.41 114 TYR A N 1
ATOM 924 C CA . TYR A 1 114 ? -20.688 -16.827 -60.355 1.00 46.41 114 TYR A CA 1
ATOM 925 C C . TYR A 1 114 ? -19.988 -18.118 -60.784 1.00 46.41 114 TYR A C 1
ATOM 927 O O . TYR A 1 114 ? -18.798 -18.132 -61.089 1.00 46.41 114 TYR A O 1
ATOM 935 N N . LEU A 1 115 ? -20.783 -19.186 -60.838 1.00 41.72 115 LEU A N 1
ATOM 936 C CA . LEU A 1 115 ? -20.505 -20.424 -61.556 1.00 41.72 115 LEU A CA 1
ATOM 937 C C . LEU A 1 115 ? -20.018 -20.115 -62.978 1.00 41.72 115 LEU A C 1
ATOM 939 O O . LEU A 1 115 ? -20.821 -19.718 -63.817 1.00 41.72 115 LEU A O 1
ATOM 943 N N . ASN A 1 116 ? -18.742 -20.370 -63.252 1.00 41.00 116 ASN A N 1
ATOM 944 C CA . ASN A 1 116 ? -18.2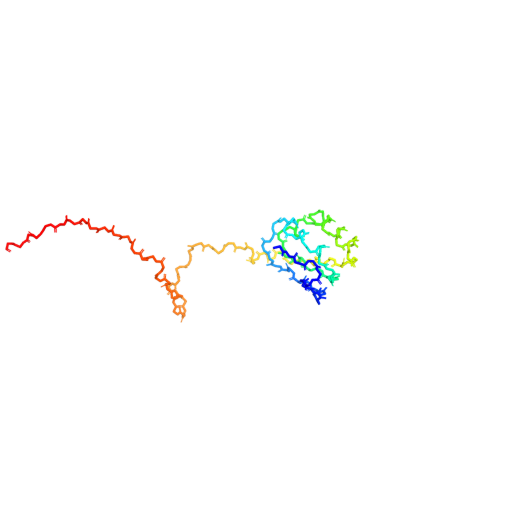71 -20.660 -64.601 1.00 41.00 116 ASN A CA 1
ATOM 945 C C . ASN A 1 116 ? -17.780 -22.110 -64.598 1.00 41.00 116 ASN A C 1
ATOM 947 O O . ASN A 1 116 ? -16.659 -22.397 -64.184 1.00 41.00 116 ASN A O 1
ATOM 951 N N . ALA A 1 117 ? -18.668 -23.014 -65.004 1.00 39.81 117 ALA A N 1
ATOM 952 C CA . ALA A 1 117 ? -18.303 -24.327 -65.509 1.00 39.81 117 ALA A CA 1
ATOM 953 C C . ALA A 1 117 ? -18.520 -24.276 -67.028 1.00 39.81 117 ALA A C 1
ATOM 955 O O . ALA A 1 117 ? -19.662 -24.140 -67.468 1.00 39.81 117 ALA A O 1
ATOM 956 N N . GLU A 1 118 ? -17.426 -24.321 -67.786 1.00 37.50 118 GLU A N 1
ATOM 957 C CA . GLU A 1 118 ? -17.397 -24.822 -69.168 1.00 37.50 118 GLU A CA 1
ATOM 958 C C . GLU A 1 118 ? -16.914 -26.274 -69.145 1.00 37.50 118 GLU A C 1
ATOM 960 O O . GLU A 1 118 ? -16.005 -26.575 -68.332 1.00 37.50 118 GLU A O 1
#

Sequence (118 aa):
MLNRNVDFAQLQELDFSYNIVQEQEALWFIPQTKHVNMLIITGNPFAMQGKEAYAQLEANLNNALSAALINDEVNDDKQYLRKIPPKKSYSNFPYPNPIKLLSREKQQEIKGEYLNAE

Organism: NCBI:txid1082188

pLDDT: mean 76.13, std 18.01, range [37.5, 95.38]

Secondary structure (DSSP, 8-state):
---TTTTTTT--EEE-TT-----GGGGTTGGG-SS--EEE-TT-TTGGG-GGGGHHHHHHHHHHH--EEE-PPPPS--GGGSPPPS---GGG-SS-----------------------

Foldseek 3Di:
DDDLCPPPPPAAEAEPEQDADQALVVVVCVLSRAHHQEYEHENYNQLVVDPVRCVVVQVSNCVRHVHDYDYDDDDPPNVSVDDPPPDDPPVPDPDDDDPPPPPDPDDDDDDDDDDDDD

Radius of gyration: 24.69 Å; chains: 1; bounding box: 39×39×83 Å